Protein AF-A0A2K5PFD7-F1 (afdb_monomer_lite)

Structure (mmCIF, N/CA/C/O backbone):
data_AF-A0A2K5PFD7-F1
#
_entry.id   AF-A0A2K5PFD7-F1
#
loop_
_atom_site.group_PDB
_atom_site.id
_atom_site.type_symbol
_atom_site.label_atom_id
_atom_site.label_alt_id
_atom_site.label_comp_id
_atom_site.label_asym_id
_atom_site.label_entity_id
_atom_site.label_seq_id
_atom_site.pdbx_PDB_ins_code
_atom_site.Cartn_x
_atom_site.Cartn_y
_atom_site.Cartn_z
_atom_site.occupancy
_atom_site.B_iso_or_equiv
_atom_site.auth_seq_id
_atom_site.auth_comp_id
_atom_site.auth_asym_id
_atom_site.auth_atom_id
_atom_site.pdbx_PDB_model_num
ATOM 1 N N . MET A 1 1 ? -34.267 41.760 42.308 1.00 51.75 1 MET A N 1
ATOM 2 C CA . MET A 1 1 ? -33.194 41.002 41.632 1.00 51.75 1 MET A CA 1
ATOM 3 C C . MET A 1 1 ? -33.489 39.528 41.832 1.00 51.75 1 MET A C 1
ATOM 5 O O . MET A 1 1 ? -33.431 39.069 42.966 1.00 51.75 1 MET A O 1
ATOM 9 N N . ALA A 1 2 ? -33.939 38.823 40.792 1.00 57.66 2 ALA A N 1
ATOM 10 C CA . ALA A 1 2 ? -34.224 37.396 40.911 1.00 57.66 2 ALA A CA 1
ATOM 11 C C . ALA A 1 2 ? -32.922 36.664 41.263 1.00 57.66 2 ALA A C 1
ATOM 13 O O . ALA A 1 2 ? -31.904 36.868 40.603 1.00 57.66 2 ALA A O 1
ATOM 14 N N . SER A 1 3 ? -32.945 35.869 42.334 1.00 75.62 3 SER A N 1
ATOM 15 C CA . SER A 1 3 ? -31.796 35.054 42.730 1.00 75.62 3 SER A CA 1
ATOM 16 C C . SER A 1 3 ? -31.385 34.180 41.545 1.00 75.62 3 SER A C 1
ATOM 18 O O . SER A 1 3 ? -32.241 33.556 40.914 1.00 75.62 3 SER A O 1
ATOM 20 N N . THR A 1 4 ? -30.093 34.137 41.228 1.00 73.12 4 THR A N 1
ATOM 21 C CA . THR A 1 4 ? -29.527 33.346 40.120 1.00 73.12 4 THR A CA 1
ATOM 22 C C . THR A 1 4 ? -29.954 31.877 40.188 1.00 73.12 4 THR A C 1
ATOM 24 O O . THR A 1 4 ? -30.193 31.249 39.161 1.00 73.12 4 THR A O 1
ATOM 27 N N . LEU A 1 5 ? -30.167 31.364 41.402 1.00 75.81 5 LEU A N 1
ATOM 28 C CA . LEU A 1 5 ? -30.738 30.046 41.677 1.00 75.81 5 LEU A CA 1
ATOM 29 C C . LEU A 1 5 ? -32.177 29.879 41.169 1.00 75.81 5 LEU A C 1
ATOM 31 O O . LEU A 1 5 ? -32.521 28.824 40.641 1.00 75.81 5 LEU A O 1
ATOM 35 N N . SER A 1 6 ? -33.017 30.907 41.302 1.00 78.75 6 SER A N 1
ATOM 36 C CA . SER A 1 6 ? -34.394 30.884 40.799 1.00 78.75 6 SER A CA 1
ATOM 37 C C . SER A 1 6 ? -34.418 30.864 39.273 1.00 78.75 6 SER A C 1
ATOM 39 O O . SER A 1 6 ? -35.125 30.049 38.690 1.00 78.75 6 SER A O 1
ATOM 41 N N . ALA A 1 7 ? -33.602 31.710 38.636 1.00 81.12 7 ALA A N 1
ATOM 42 C CA . ALA A 1 7 ? -33.501 31.779 37.179 1.00 81.12 7 ALA A CA 1
ATOM 43 C C . ALA A 1 7 ? -32.919 30.486 36.579 1.00 81.12 7 ALA A C 1
ATOM 45 O O . ALA A 1 7 ? -33.434 29.968 35.590 1.00 81.12 7 ALA A O 1
ATOM 46 N N . TYR A 1 8 ? -31.894 29.910 37.217 1.00 78.75 8 TYR A N 1
ATOM 47 C CA . TYR A 1 8 ? -31.342 28.610 36.835 1.00 78.75 8 TYR A CA 1
ATOM 48 C C . TYR A 1 8 ? -32.388 27.492 36.954 1.00 78.75 8 TYR A C 1
ATOM 50 O O . TYR A 1 8 ? -32.569 26.709 36.025 1.00 78.75 8 TYR A O 1
ATOM 58 N N . LYS A 1 9 ? -33.134 27.447 38.067 1.00 78.25 9 LYS A N 1
ATOM 59 C CA . LYS A 1 9 ? -34.195 26.451 38.282 1.00 78.25 9 LYS A CA 1
ATOM 60 C C . LYS A 1 9 ? -35.310 26.559 37.243 1.00 78.25 9 LYS A C 1
ATOM 62 O O . LYS A 1 9 ? -35.878 25.540 36.866 1.00 78.25 9 LYS A O 1
ATOM 67 N N . GLU A 1 10 ? -35.636 27.767 36.801 1.00 81.25 10 GLU A N 1
ATOM 68 C CA . GLU A 1 10 ? -36.633 27.987 35.755 1.00 81.25 10 GLU A CA 1
ATOM 69 C C . GLU A 1 10 ? -36.121 27.514 34.389 1.00 81.25 10 GLU A C 1
ATOM 71 O O . GLU A 1 10 ? -36.812 26.758 33.711 1.00 81.25 10 GLU A O 1
ATOM 76 N N . LYS A 1 11 ? -34.859 27.812 34.047 1.00 79.88 11 LYS A N 1
ATOM 77 C CA . LYS A 1 11 ? -34.236 27.337 32.801 1.00 79.88 11 LYS A CA 1
ATOM 78 C C . LYS A 1 11 ? -34.076 25.825 32.723 1.00 79.88 11 LYS A C 1
ATOM 80 O O . LYS A 1 11 ? -34.252 25.249 31.656 1.00 79.88 11 LYS A O 1
ATOM 85 N N . MET A 1 12 ? -33.828 25.169 33.850 1.00 77.44 12 MET A N 1
ATOM 86 C CA . MET A 1 12 ? -33.776 23.708 33.917 1.00 77.44 12 MET A CA 1
ATOM 87 C C . MET A 1 12 ? -35.124 23.041 33.593 1.00 77.44 12 MET A C 1
ATOM 89 O O . MET A 1 12 ? -35.133 21.891 33.165 1.00 77.44 12 MET A O 1
ATOM 93 N N . LYS A 1 13 ? -36.257 23.740 33.760 1.00 77.06 13 LYS A N 1
ATOM 94 C CA . LYS A 1 13 ? -37.590 23.224 33.392 1.00 77.06 13 LYS A CA 1
ATOM 95 C C . LYS A 1 13 ? -37.899 23.350 31.901 1.00 77.06 13 LYS A C 1
ATOM 97 O O . LYS A 1 13 ? -38.786 22.658 31.418 1.00 77.06 13 LYS A O 1
ATOM 102 N N . GLU A 1 14 ? -37.204 24.239 31.195 1.00 80.69 14 GLU A N 1
ATOM 103 C CA . GLU A 1 14 ? -37.354 24.431 29.746 1.00 80.69 14 GLU A CA 1
ATOM 104 C C . GLU A 1 14 ? -36.532 23.421 28.931 1.00 80.69 14 GLU A C 1
ATOM 106 O O . GLU A 1 14 ? -36.653 23.359 27.707 1.00 80.69 14 GLU A O 1
ATOM 111 N N . LEU A 1 15 ? -35.679 22.631 29.586 1.00 75.94 15 LEU A N 1
ATOM 112 C CA . LEU A 1 15 ? -34.880 21.625 28.910 1.00 75.94 15 LEU A CA 1
ATOM 113 C C . LEU A 1 15 ? -35.749 20.452 28.428 1.00 75.94 15 LEU A C 1
ATOM 115 O O . LEU A 1 15 ? -36.663 19.994 29.114 1.00 75.94 15 LEU A O 1
ATOM 119 N N . SER A 1 16 ? -35.434 19.944 27.236 1.00 80.12 16 SER A N 1
ATOM 120 C CA . SER A 1 16 ? 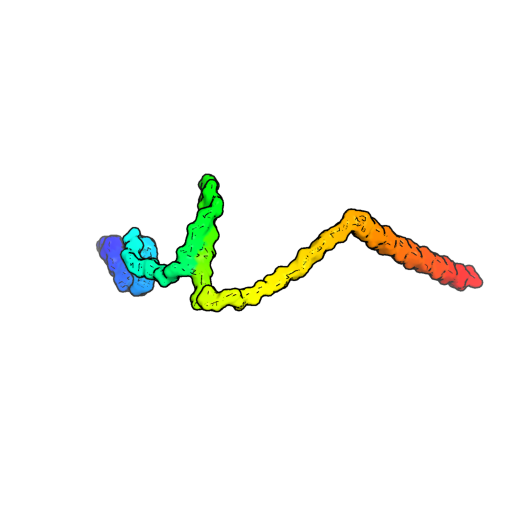-36.077 18.749 26.679 1.00 80.12 16 SER A CA 1
ATOM 121 C C . SER A 1 16 ? -35.876 17.542 27.598 1.00 80.12 16 SER A C 1
ATOM 123 O O . SER A 1 16 ? -34.795 17.355 28.142 1.00 80.12 16 SER A O 1
ATOM 125 N N . VAL A 1 17 ? -36.867 16.649 27.701 1.00 69.94 17 VAL A N 1
ATOM 126 C CA . VAL A 1 17 ? -36.747 15.384 28.459 1.00 69.94 17 VAL A CA 1
ATOM 127 C C . VAL A 1 17 ? -35.525 14.565 28.012 1.00 69.94 17 VAL A C 1
ATOM 129 O O . VAL A 1 17 ? -34.916 13.869 28.820 1.00 69.94 17 VAL A O 1
ATOM 132 N N . LEU A 1 18 ? -35.098 14.710 26.752 1.00 68.50 18 LEU A N 1
ATOM 133 C CA . LEU A 1 18 ? -33.883 14.074 26.236 1.00 68.50 18 LEU A CA 1
ATOM 134 C C . LEU A 1 18 ? -32.601 14.578 26.914 1.00 68.50 18 LEU A C 1
ATOM 136 O O . LEU A 1 18 ? -31.653 13.811 27.061 1.00 68.50 18 LEU A O 1
ATOM 140 N N . SER A 1 19 ? -32.553 15.832 27.375 1.00 72.06 19 SER A N 1
ATOM 141 C CA . SER A 1 19 ? -31.386 16.344 28.100 1.00 72.06 19 SER A CA 1
ATOM 142 C C . SER A 1 19 ? -31.249 15.721 29.487 1.00 72.06 19 SER A C 1
ATOM 144 O O . SER A 1 19 ? -30.159 15.742 30.046 1.00 72.06 19 SER A O 1
ATOM 146 N N . LEU A 1 20 ? -32.323 15.151 30.043 1.00 66.94 20 LEU A N 1
ATOM 147 C CA . LEU A 1 20 ? -32.280 14.417 31.309 1.00 66.94 20 LEU A CA 1
ATOM 148 C C . LEU A 1 20 ? -31.534 13.077 31.176 1.00 66.94 20 LEU A C 1
ATOM 150 O O . LEU A 1 20 ? -31.085 12.519 32.171 1.00 66.94 20 LEU A O 1
ATOM 154 N N . ILE A 1 21 ? -31.361 12.594 29.941 1.00 68.06 21 ILE A N 1
ATOM 155 C CA . ILE A 1 21 ? -30.573 11.405 29.586 1.00 68.06 21 ILE A CA 1
ATOM 156 C C . ILE A 1 21 ? -29.082 11.769 29.432 1.00 68.06 21 ILE A C 1
ATOM 158 O O . ILE A 1 21 ? -28.225 10.900 29.287 1.00 68.06 21 ILE A O 1
ATOM 162 N N . CYS A 1 22 ? -28.737 13.061 29.471 1.00 72.75 22 CYS A N 1
ATOM 163 C CA . CYS A 1 22 ? -27.349 13.490 29.435 1.00 72.75 22 CYS A CA 1
ATOM 164 C C . CYS A 1 22 ? -26.642 13.065 30.728 1.00 72.75 22 CYS A C 1
ATOM 166 O O . CYS A 1 22 ? -27.061 13.413 31.835 1.00 72.75 22 CYS A O 1
ATOM 168 N N . SER A 1 23 ? -25.515 12.371 30.580 1.00 65.81 23 SER A N 1
ATOM 169 C CA . SER A 1 2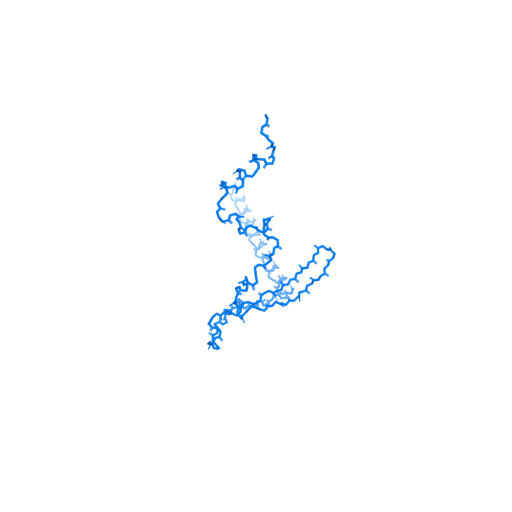3 ? -24.661 11.934 31.689 1.00 65.81 23 SER A CA 1
ATOM 170 C C . SER A 1 23 ? -24.154 13.092 32.560 1.00 65.81 23 SER A C 1
ATOM 172 O O . SER A 1 23 ? -23.755 12.874 33.701 1.00 65.81 23 SER A O 1
ATOM 174 N N . CYS A 1 24 ? -24.219 14.334 32.064 1.00 70.94 24 CYS A N 1
ATOM 175 C CA . CYS A 1 24 ? -23.924 15.542 32.835 1.00 70.94 24 CYS A CA 1
ATOM 176 C C . CYS A 1 24 ? -24.935 15.820 33.962 1.00 70.94 24 CYS A C 1
ATOM 178 O O . CYS A 1 24 ? -24.567 16.458 34.945 1.00 70.94 24 CYS A O 1
ATOM 180 N N . PHE A 1 25 ? -26.191 15.371 33.835 1.00 67.94 25 PHE A N 1
ATOM 181 C CA . PHE A 1 25 ? -27.239 15.575 34.848 1.00 67.94 25 PHE A CA 1
ATOM 182 C C . PHE A 1 25 ? -27.528 14.323 35.675 1.00 67.94 25 PHE A C 1
ATOM 184 O O . PHE A 1 25 ? -27.997 14.434 36.807 1.00 67.94 25 PHE A O 1
ATOM 191 N N . TYR A 1 26 ? -27.239 13.143 35.131 1.00 60.22 26 TYR A N 1
ATOM 192 C CA . TYR A 1 26 ? -27.492 11.869 35.787 1.00 60.22 26 TYR A CA 1
ATOM 193 C C . TYR A 1 26 ? -26.174 11.098 35.924 1.00 60.22 26 TYR A C 1
ATOM 195 O O . TYR A 1 26 ? -25.729 10.410 35.010 1.00 60.22 26 TYR A O 1
ATOM 203 N N . THR A 1 27 ? -25.519 11.245 37.079 1.00 56.47 27 THR A N 1
ATOM 204 C CA . THR A 1 27 ? -24.238 10.584 37.400 1.00 56.47 27 THR A CA 1
ATOM 205 C C . THR A 1 27 ? -24.399 9.124 37.836 1.00 56.47 27 THR A C 1
ATOM 207 O O . THR A 1 27 ? -23.407 8.424 38.027 1.00 56.47 27 THR A O 1
ATOM 210 N N . GLN A 1 28 ? -25.638 8.649 37.992 1.00 51.22 28 GLN A N 1
ATOM 211 C CA . GLN A 1 28 ? -25.957 7.258 38.299 1.00 51.22 28 GLN A CA 1
ATOM 212 C C . GLN A 1 28 ? -26.149 6.474 36.992 1.00 51.22 28 GLN A C 1
ATOM 214 O O . GLN A 1 28 ? -27.116 6.735 36.280 1.00 51.22 28 GLN A O 1
ATOM 219 N N . PRO A 1 29 ? -25.287 5.501 36.651 1.00 52.38 29 PRO A N 1
ATOM 220 C CA . PRO A 1 29 ? -25.594 4.586 35.560 1.00 52.38 29 PRO A CA 1
ATOM 221 C C . PRO A 1 29 ? -26.914 3.884 35.892 1.00 52.38 29 PRO A C 1
ATOM 223 O O . PRO A 1 29 ? -27.050 3.273 36.953 1.00 52.38 29 PRO A O 1
ATOM 226 N N . HIS A 1 30 ? -27.920 4.033 35.030 1.00 51.06 30 HIS A N 1
ATOM 227 C CA . HIS A 1 30 ? -29.206 3.376 35.232 1.00 51.06 30 HIS A CA 1
ATOM 228 C C . HIS A 1 30 ? -28.962 1.862 35.356 1.00 51.06 30 HIS A C 1
ATOM 230 O O . HIS A 1 30 ? -28.305 1.291 34.484 1.00 51.06 30 HIS A O 1
ATOM 236 N N . PRO A 1 31 ? -29.499 1.184 36.389 1.00 54.38 31 PRO A N 1
ATOM 237 C CA . PRO A 1 31 ? -29.205 -0.229 36.648 1.00 54.38 31 PRO A CA 1
ATOM 238 C C . PRO A 1 31 ? -29.633 -1.163 35.502 1.00 54.38 31 PRO A C 1
ATOM 240 O O . PRO A 1 31 ? -29.207 -2.310 35.460 1.00 54.38 31 PRO A O 1
ATOM 243 N N . ASN A 1 32 ? -30.419 -0.653 34.545 1.00 45.97 32 ASN A N 1
ATOM 244 C CA . ASN A 1 32 ? -30.885 -1.362 33.357 1.00 45.97 32 ASN A CA 1
ATOM 245 C C . ASN A 1 32 ? -30.364 -0.783 32.022 1.00 45.97 32 ASN A C 1
ATOM 247 O O . ASN A 1 32 ? -30.933 -1.088 30.981 1.00 45.97 32 ASN A O 1
ATOM 251 N N . THR A 1 33 ? -29.271 -0.002 31.987 1.00 47.75 33 THR A N 1
ATOM 252 C CA . THR A 1 33 ? -28.576 0.306 30.707 1.00 47.75 33 THR A CA 1
ATOM 253 C C . THR A 1 33 ? -27.728 -0.852 30.198 1.00 47.75 33 THR A C 1
ATOM 255 O O . THR A 1 33 ? -26.897 -0.675 29.307 1.00 47.75 33 THR A O 1
ATOM 258 N N . VAL A 1 34 ? -27.957 -2.058 30.713 1.00 44.00 34 VAL A N 1
ATOM 259 C CA . VAL A 1 34 ? -27.636 -3.260 29.967 1.00 44.00 34 VAL A CA 1
ATOM 260 C C . VAL A 1 34 ? -28.611 -3.302 28.789 1.00 44.00 34 VAL A C 1
ATOM 262 O O . VAL A 1 34 ? -29.631 -3.983 28.810 1.00 44.00 34 VAL A O 1
ATOM 265 N N . TYR A 1 35 ? -28.278 -2.565 27.727 1.00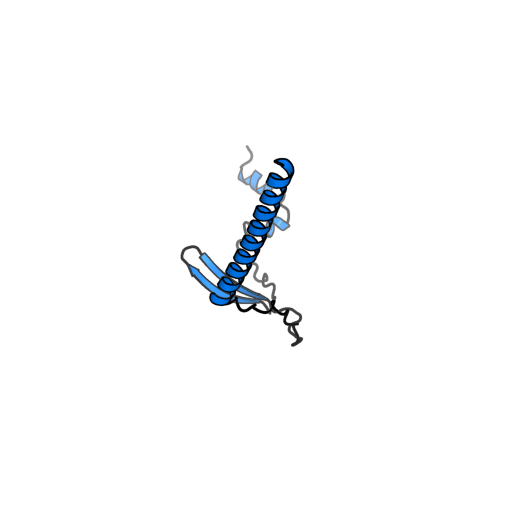 43.06 35 TYR A N 1
ATOM 266 C CA . TYR A 1 35 ? -28.437 -3.120 26.394 1.00 43.06 35 TYR A CA 1
ATOM 267 C C . TYR A 1 35 ? -27.754 -4.488 26.463 1.00 43.06 35 TYR A C 1
ATOM 269 O O . TYR A 1 35 ? -26.536 -4.587 26.329 1.00 43.06 35 TYR A O 1
ATOM 277 N N . GLN A 1 36 ? -28.516 -5.533 26.792 1.00 46.50 36 GLN A N 1
ATOM 278 C CA . GLN A 1 36 ? -28.057 -6.905 26.661 1.00 46.50 36 GLN A CA 1
ATOM 279 C C . GLN A 1 36 ? -28.002 -7.191 25.165 1.00 46.50 36 GLN A C 1
ATOM 281 O O . GLN A 1 36 ? -28.838 -7.894 24.613 1.00 46.50 36 GLN A O 1
ATOM 286 N N . TYR A 1 37 ? -26.988 -6.649 24.499 1.00 51.59 37 TYR A N 1
ATOM 287 C CA . TYR A 1 37 ? -26.325 -7.437 23.484 1.00 51.59 37 TYR A CA 1
ATOM 288 C C . TYR A 1 37 ? -25.578 -8.513 24.271 1.00 51.59 37 TYR A C 1
ATOM 290 O O . TYR A 1 37 ? -24.436 -8.309 24.673 1.00 51.59 37 TYR A O 1
ATOM 298 N N . GLY A 1 38 ? -26.242 -9.645 24.545 1.00 57.06 38 GLY A N 1
ATOM 299 C CA . GLY A 1 38 ? -25.645 -10.835 25.186 1.00 57.06 38 GLY A CA 1
ATOM 300 C C . GLY A 1 38 ? -24.454 -11.428 24.414 1.00 57.06 38 GLY A C 1
ATOM 301 O O . GLY A 1 38 ? -23.849 -12.411 24.830 1.00 57.06 38 GLY A O 1
ATOM 302 N N . ASP A 1 39 ? -24.109 -10.771 23.315 1.00 71.31 39 ASP A N 1
ATOM 303 C CA . ASP A 1 39 ? -23.140 -11.109 22.299 1.00 71.31 39 ASP A CA 1
ATOM 304 C C . ASP A 1 39 ? -21.947 -10.139 22.259 1.00 71.31 39 ASP A C 1
ATOM 306 O O . ASP A 1 39 ? -21.128 -10.228 21.350 1.00 71.31 39 ASP A O 1
ATOM 310 N N . MET A 1 40 ? -21.826 -9.199 23.203 1.00 80.69 40 MET A N 1
ATOM 311 C CA . MET A 1 40 ? -20.712 -8.245 23.240 1.00 80.69 40 MET A CA 1
ATOM 312 C C . MET A 1 40 ? -19.550 -8.762 24.104 1.00 80.69 40 MET A C 1
ATOM 314 O O . MET A 1 40 ? -19.660 -8.849 25.326 1.00 80.69 40 MET A O 1
ATOM 318 N N . GLU A 1 41 ? -18.420 -9.070 23.471 1.00 81.75 41 GLU A N 1
ATOM 319 C CA . GLU A 1 41 ? -17.154 -9.450 24.105 1.00 81.75 41 GLU A CA 1
ATOM 320 C C . GLU A 1 41 ? -16.146 -8.299 23.992 1.00 81.75 41 GLU A C 1
ATOM 322 O O . GLU A 1 41 ? -16.007 -7.678 22.940 1.00 81.75 41 GLU A O 1
ATOM 327 N N . VAL A 1 42 ? -15.431 -7.995 25.077 1.00 85.88 42 VAL A N 1
ATOM 328 C CA . VAL A 1 42 ? -14.423 -6.926 25.101 1.00 85.88 42 VAL A CA 1
ATOM 329 C C . VAL A 1 42 ? -13.070 -7.515 25.475 1.00 85.88 42 VAL A C 1
ATOM 331 O O . VAL A 1 42 ? -12.887 -8.007 26.588 1.00 85.88 42 VAL A O 1
ATOM 334 N N . LYS A 1 43 ? -12.101 -7.418 24.564 1.00 90.88 43 LYS A N 1
ATOM 335 C CA . LYS A 1 43 ? -10.722 -7.866 24.759 1.00 90.88 43 LYS A CA 1
ATOM 336 C C . LYS A 1 43 ? -9.807 -6.660 24.922 1.00 90.88 43 LYS A C 1
ATOM 338 O O . LYS A 1 43 ? -9.715 -5.805 24.046 1.00 90.88 43 LYS A O 1
ATOM 343 N N . GLN A 1 44 ? -9.114 -6.574 26.051 1.00 90.25 44 GLN A N 1
ATOM 344 C CA . GLN A 1 44 ? -8.131 -5.510 26.260 1.00 90.25 44 GLN A CA 1
ATOM 345 C C . GLN A 1 44 ? -6.945 -5.688 25.305 1.00 90.25 44 GLN A C 1
ATOM 347 O O . GLN A 1 44 ? -6.450 -6.804 25.146 1.00 90.25 44 GLN A O 1
ATOM 352 N N . LEU A 1 45 ? -6.510 -4.592 24.677 1.00 93.25 45 LEU A N 1
ATOM 353 C CA . LEU A 1 45 ? -5.344 -4.587 23.795 1.00 93.25 45 LEU A CA 1
ATOM 354 C C . LEU A 1 45 ? -4.138 -4.019 24.536 1.00 93.25 45 LEU A C 1
ATOM 356 O O . LEU A 1 45 ? -3.263 -4.777 24.933 1.00 93.25 45 LEU A O 1
ATOM 360 N N . ASP A 1 46 ? -4.127 -2.710 24.794 1.00 91.75 46 ASP A N 1
ATOM 361 C CA . ASP A 1 46 ? -2.981 -2.046 25.408 1.00 91.75 46 ASP A CA 1
ATOM 362 C C . ASP A 1 46 ? -3.388 -0.989 26.430 1.00 91.75 46 ASP A C 1
ATOM 364 O O . ASP A 1 46 ? -4.418 -0.316 26.328 1.00 91.75 46 ASP A O 1
ATOM 368 N N . LYS A 1 47 ? -2.501 -0.785 27.405 1.00 94.06 47 LYS A N 1
ATOM 369 C CA . LYS A 1 47 ? -2.574 0.319 28.356 1.00 94.06 47 LYS A CA 1
ATOM 370 C C . LYS A 1 47 ? -1.245 1.052 28.396 1.00 94.06 47 LYS A C 1
ATOM 372 O O . LYS A 1 47 ? -0.203 0.472 28.682 1.00 94.06 47 LYS A O 1
ATOM 377 N N . ARG A 1 48 ? -1.299 2.356 28.151 1.00 93.31 48 ARG A N 1
ATOM 378 C CA . ARG A 1 48 ? -0.152 3.266 28.170 1.00 93.31 48 ARG A CA 1
ATOM 379 C C . ARG A 1 48 ? -0.489 4.532 28.952 1.00 93.31 48 ARG A C 1
ATOM 381 O O . ARG A 1 48 ? -1.649 4.793 29.256 1.00 93.31 48 ARG A O 1
ATOM 388 N N . ALA A 1 49 ? 0.517 5.350 29.257 1.00 93.25 49 ALA A N 1
ATOM 389 C CA . ALA A 1 49 ? 0.315 6.589 30.017 1.00 93.25 49 ALA A CA 1
ATOM 390 C C . ALA A 1 49 ? -0.701 7.547 29.359 1.00 93.25 49 ALA A C 1
ATOM 392 O O . ALA A 1 49 ? -1.407 8.265 30.057 1.00 93.25 49 ALA A O 1
ATOM 393 N N . SER A 1 50 ? -0.813 7.524 28.026 1.00 94.44 50 SER A N 1
ATOM 394 C CA . SER A 1 50 ? -1.772 8.345 27.279 1.00 94.44 50 SER A CA 1
ATOM 395 C C . SER A 1 50 ? -3.165 7.732 27.121 1.00 94.44 50 SER A C 1
ATOM 397 O O . SER A 1 50 ? -4.038 8.396 26.572 1.00 94.44 50 SER A O 1
ATOM 399 N N . GLY A 1 51 ? -3.401 6.496 27.573 1.00 93.81 51 GLY A N 1
ATOM 400 C CA . GLY A 1 51 ? -4.732 5.897 27.509 1.00 93.81 51 GLY A CA 1
ATOM 401 C C . GLY A 1 51 ? -4.757 4.375 27.436 1.00 93.81 51 GLY A C 1
ATOM 402 O O . GLY A 1 51 ? -3.758 3.690 27.647 1.00 93.81 51 GLY A O 1
ATOM 403 N N . GLN A 1 52 ? -5.944 3.853 27.145 1.00 95.00 52 GLN A N 1
ATOM 404 C CA . GLN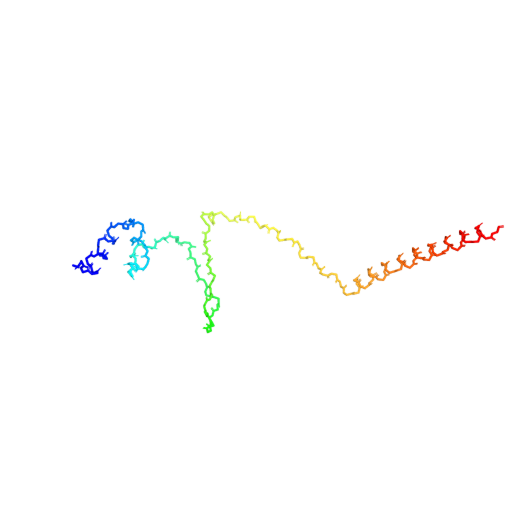 A 1 52 ? -6.232 2.425 27.040 1.00 95.00 52 GLN A CA 1
ATOM 405 C C . GLN A 1 52 ? -6.934 2.139 25.715 1.00 95.00 52 GLN A C 1
ATOM 407 O O . GLN A 1 52 ? -7.726 2.961 25.253 1.00 95.00 52 GLN A O 1
ATOM 412 N N . SER A 1 53 ? -6.651 0.984 25.125 1.00 93.75 53 SER A N 1
ATOM 413 C CA . SER A 1 53 ? -7.312 0.470 23.929 1.00 93.75 53 SER A CA 1
ATOM 414 C C . SER A 1 53 ? -7.879 -0.926 24.187 1.00 93.75 53 SER A C 1
ATOM 416 O O . SER A 1 53 ? -7.345 -1.714 24.972 1.00 93.75 53 SER A O 1
ATOM 418 N N . PHE A 1 54 ? -8.988 -1.227 23.521 1.00 95.44 54 PHE A N 1
ATOM 419 C CA . PHE A 1 54 ? -9.672 -2.510 23.596 1.00 95.44 54 PHE A CA 1
ATOM 420 C C . PHE A 1 54 ? -10.340 -2.820 22.255 1.00 95.44 54 PHE A C 1
ATOM 422 O O . PHE A 1 54 ? -10.706 -1.916 21.504 1.00 95.44 54 PHE A O 1
ATOM 429 N N . GLU A 1 55 ? -10.476 -4.105 21.969 1.00 90.06 55 GLU A N 1
ATOM 430 C CA . GLU A 1 55 ? -11.237 -4.655 20.859 1.00 90.06 55 GLU A CA 1
ATOM 431 C C . GLU A 1 55 ? -12.624 -5.045 21.377 1.00 90.06 55 GLU A C 1
ATOM 433 O O . GLU A 1 55 ? -12.741 -5.703 22.411 1.00 90.06 55 GLU A O 1
ATOM 438 N N . VAL A 1 56 ? -13.676 -4.611 20.683 1.00 89.88 56 VAL A N 1
ATOM 439 C CA . VAL A 1 56 ? -15.059 -5.002 20.981 1.00 89.88 56 VAL A CA 1
ATOM 440 C C . VAL A 1 56 ? -15.542 -5.896 19.855 1.00 89.88 56 VAL A C 1
ATOM 442 O O . VAL A 1 56 ? -15.605 -5.460 18.707 1.00 89.88 56 VAL A O 1
ATOM 445 N N . ILE A 1 57 ? -15.895 -7.128 20.194 1.00 86.38 57 ILE A N 1
ATOM 446 C CA . ILE A 1 57 ? -16.467 -8.104 19.276 1.00 86.38 57 ILE A CA 1
ATOM 447 C C . ILE A 1 57 ? -17.956 -8.194 19.593 1.00 86.38 57 ILE A C 1
ATOM 449 O O . ILE A 1 57 ? -18.348 -8.545 20.702 1.00 86.38 57 ILE A O 1
ATOM 453 N N . LEU A 1 58 ? -18.790 -7.859 18.616 1.00 84.69 58 LEU A N 1
ATOM 454 C CA . LEU A 1 58 ? -20.228 -8.095 18.669 1.00 84.69 58 LEU A CA 1
ATOM 455 C C . LEU A 1 58 ? -20.488 -9.385 17.897 1.00 84.69 58 LEU A C 1
ATOM 457 O O . LEU A 1 58 ? -20.207 -9.413 16.697 1.00 84.69 58 LEU A O 1
ATOM 461 N N . LYS A 1 59 ? -21.004 -10.442 18.536 1.00 77.00 59 LYS A N 1
ATOM 462 C CA . LYS A 1 59 ? -21.502 -11.584 17.754 1.00 77.00 59 LYS A CA 1
ATOM 463 C C . LYS A 1 59 ? -22.674 -11.092 16.920 1.00 77.00 59 LYS A C 1
ATOM 465 O O . LYS A 1 59 ? -23.509 -10.308 17.384 1.00 77.00 59 LYS A O 1
ATOM 470 N N . SER A 1 60 ? -22.693 -11.493 15.657 1.00 63.75 60 SER A N 1
ATOM 471 C CA . SER A 1 60 ? -23.791 -11.124 14.785 1.00 63.75 60 SER A CA 1
ATOM 472 C C . SER A 1 60 ? -25.022 -11.955 15.169 1.00 63.75 60 SER A C 1
ATOM 474 O O . SER A 1 60 ? -24.882 -13.137 15.489 1.00 63.75 60 SER A O 1
ATOM 476 N N . PRO A 1 61 ? -26.248 -11.411 15.065 1.00 59.06 61 PRO A N 1
ATOM 477 C CA . PRO A 1 61 ? -27.474 -12.202 15.227 1.00 59.06 61 PRO A CA 1
ATOM 478 C C . PRO A 1 61 ? -27.561 -13.416 14.276 1.00 59.06 61 PRO A C 1
ATOM 480 O O . PRO A 1 61 ? -28.409 -14.286 14.459 1.00 59.06 6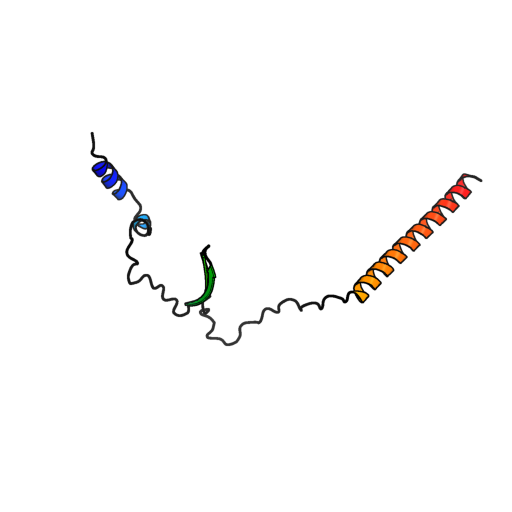1 PRO A O 1
ATOM 483 N N . SER A 1 62 ? -26.701 -13.465 13.251 1.00 55.12 62 SER A N 1
ATOM 484 C CA . SER A 1 62 ? -26.649 -14.480 12.198 1.00 55.12 62 SER A CA 1
ATOM 485 C C . SER A 1 62 ? -25.615 -15.591 12.439 1.00 55.12 62 SER A C 1
ATOM 487 O O . SER A 1 62 ? -25.605 -16.555 11.674 1.00 55.12 62 SER A O 1
ATOM 489 N N . ASP A 1 63 ? -24.788 -15.523 13.493 1.00 52.91 63 ASP A N 1
ATOM 490 C CA . ASP A 1 63 ? -23.756 -16.539 13.799 1.00 52.91 63 ASP A CA 1
ATOM 491 C C . ASP A 1 63 ? -24.331 -17.887 14.291 1.00 52.91 63 ASP A C 1
ATOM 493 O O . ASP A 1 63 ? -23.591 -18.816 14.612 1.00 52.91 63 ASP A O 1
ATOM 497 N N . LEU A 1 64 ? -25.661 -18.044 14.286 1.00 49.09 64 LEU A N 1
ATOM 498 C CA . LEU A 1 64 ? -26.321 -19.354 14.352 1.00 49.09 64 LEU A CA 1
ATOM 499 C C . LEU A 1 64 ? -26.228 -20.143 13.029 1.00 49.09 64 LEU A C 1
ATOM 501 O O . LEU A 1 64 ? -26.681 -21.286 12.977 1.00 49.09 64 LEU A O 1
ATOM 505 N N . SER A 1 65 ? -25.647 -19.567 11.971 1.00 53.75 65 SER A N 1
ATOM 506 C CA . SER A 1 65 ? -25.366 -20.252 10.707 1.00 53.75 65 SER A CA 1
ATOM 507 C C . SER A 1 65 ? -23.850 -20.344 10.471 1.00 53.75 65 SER A C 1
ATOM 509 O O . SER A 1 65 ? -23.202 -19.304 10.352 1.00 53.75 65 SER A O 1
ATOM 511 N N . PRO A 1 66 ? -23.255 -21.549 10.370 1.00 53.31 66 PRO A N 1
ATOM 512 C CA . PRO A 1 66 ? -21.802 -21.761 10.306 1.00 53.31 66 PRO A CA 1
ATOM 513 C C . PRO A 1 66 ? -21.149 -21.371 8.963 1.00 53.31 66 PRO A C 1
ATOM 515 O O . PRO A 1 66 ? -20.088 -21.885 8.621 1.00 53.31 66 PRO A O 1
ATOM 518 N N . GLU A 1 67 ? -21.752 -20.474 8.182 1.00 53.03 67 GLU A N 1
ATOM 519 C CA . GLU A 1 67 ? -21.336 -20.202 6.804 1.00 53.03 67 GLU A CA 1
ATOM 520 C C . GLU A 1 67 ? -21.274 -18.694 6.521 1.00 53.03 67 GLU A C 1
ATOM 522 O O . GLU A 1 67 ? -22.069 -18.123 5.777 1.00 53.03 67 GLU A O 1
ATOM 527 N N . SER A 1 68 ? -20.317 -18.008 7.148 1.00 53.91 68 SER A N 1
ATOM 528 C CA . SER A 1 68 ? -19.927 -16.661 6.723 1.00 53.91 68 SER A CA 1
ATOM 529 C C . SER A 1 68 ? -19.086 -16.785 5.441 1.00 53.91 68 SER A C 1
ATOM 531 O O . SER A 1 68 ? -18.065 -17.482 5.465 1.00 53.91 68 SER A O 1
ATOM 533 N N . PRO A 1 69 ? -19.434 -16.118 4.322 1.00 53.53 69 PRO A N 1
ATOM 534 C CA . PRO A 1 69 ? -18.602 -16.145 3.130 1.00 53.53 69 PRO A CA 1
ATOM 535 C C . PRO A 1 69 ? -17.284 -15.462 3.475 1.00 53.53 69 PRO A C 1
ATOM 537 O O . PRO A 1 69 ? -17.259 -14.264 3.762 1.00 53.53 69 PRO A O 1
ATOM 540 N N . MET A 1 70 ? -16.186 -16.219 3.466 1.00 55.09 70 MET A N 1
ATOM 541 C CA . MET A 1 70 ? -14.851 -15.642 3.518 1.00 55.09 70 MET A CA 1
ATOM 542 C C . MET A 1 70 ? -14.725 -14.713 2.314 1.00 55.09 70 MET A C 1
ATOM 544 O O . MET A 1 70 ? -14.490 -15.166 1.195 1.00 55.09 70 MET A O 1
ATOM 548 N N . LEU A 1 71 ? -14.928 -13.411 2.528 1.00 55.84 71 LEU A N 1
ATOM 549 C CA . LEU A 1 71 ? -14.589 -12.401 1.544 1.00 55.84 71 LEU A CA 1
ATOM 550 C C . LEU A 1 71 ? -13.094 -12.554 1.309 1.00 55.84 71 LEU A C 1
ATOM 552 O O . LEU A 1 71 ? -12.272 -12.196 2.152 1.00 55.84 71 LEU A O 1
ATOM 556 N N . SER A 1 72 ? -12.770 -13.194 0.189 1.00 57.06 72 SER A N 1
ATOM 557 C CA . SER A 1 72 ? -11.419 -13.493 -0.233 1.00 57.06 72 SER A CA 1
ATOM 558 C C . SER A 1 72 ? -10.654 -12.180 -0.271 1.00 57.06 72 SER A C 1
ATOM 560 O O . SER A 1 72 ? -10.829 -11.369 -1.185 1.00 57.06 72 SER A O 1
ATOM 562 N N . SER A 1 73 ? -9.815 -11.953 0.738 1.00 55.66 73 SER A N 1
ATOM 563 C CA . SER A 1 73 ? -8.772 -10.941 0.671 1.00 55.66 73 SER A CA 1
ATOM 564 C C . SER A 1 73 ? -8.082 -11.078 -0.690 1.00 55.66 73 SER A C 1
ATOM 566 O O . SER A 1 73 ? -7.813 -12.225 -1.079 1.00 55.66 73 SER A O 1
ATOM 568 N N . PRO A 1 74 ? -7.790 -9.981 -1.416 1.00 62.97 74 PRO A N 1
ATOM 569 C CA . PRO A 1 74 ? -7.054 -10.073 -2.669 1.00 62.97 74 PRO A CA 1
ATOM 570 C C . PRO A 1 74 ? -5.830 -10.968 -2.458 1.00 62.97 74 PRO A C 1
ATOM 572 O O . PRO A 1 74 ? -5.166 -10.814 -1.425 1.00 62.97 74 PRO A O 1
ATOM 575 N N . PRO A 1 75 ? -5.551 -11.929 -3.362 1.00 61.47 75 PRO A N 1
ATOM 576 C CA . PRO A 1 75 ? -4.443 -12.850 -3.172 1.00 61.47 75 PRO A CA 1
ATOM 577 C C . PRO A 1 75 ? -3.199 -12.016 -2.900 1.00 61.47 75 PRO A C 1
ATOM 579 O O . PRO A 1 75 ? -2.890 -11.111 -3.680 1.00 61.47 75 PRO A O 1
ATOM 582 N N . LYS A 1 76 ? -2.538 -12.276 -1.762 1.00 60.09 76 LYS A N 1
ATOM 583 C CA . LYS A 1 76 ? -1.270 -11.638 -1.408 1.00 60.09 76 LYS A CA 1
ATOM 584 C C . LYS A 1 76 ? -0.326 -11.889 -2.577 1.00 60.09 76 LYS A C 1
ATOM 586 O O . LYS A 1 76 ? 0.177 -12.999 -2.745 1.00 60.09 76 LYS A O 1
ATOM 591 N N . LYS A 1 77 ? -0.174 -10.891 -3.446 1.00 64.31 77 LYS A N 1
ATOM 592 C CA . LYS A 1 77 ? 0.751 -10.962 -4.569 1.00 64.31 77 LYS A CA 1
ATOM 593 C C . LYS A 1 77 ? 2.114 -11.105 -3.909 1.00 64.31 77 LYS A C 1
ATOM 595 O O . LYS A 1 77 ? 2.467 -10.263 -3.091 1.00 64.31 77 LYS A O 1
ATOM 600 N N . LYS A 1 78 ? 2.822 -12.204 -4.175 1.00 72.12 78 LYS A N 1
ATOM 601 C CA . LYS A 1 78 ? 4.230 -12.304 -3.789 1.00 72.12 78 LYS A CA 1
ATOM 602 C C . LYS A 1 78 ? 4.918 -11.097 -4.413 1.00 72.12 78 LYS A C 1
ATOM 604 O O . LYS A 1 78 ? 4.839 -10.935 -5.633 1.00 72.12 78 LYS A O 1
ATOM 609 N N . ASP A 1 79 ? 5.490 -10.235 -3.581 1.00 70.50 79 ASP A N 1
ATOM 610 C CA . ASP A 1 79 ? 6.294 -9.124 -4.065 1.00 70.50 79 ASP A CA 1
ATOM 611 C C . ASP A 1 79 ? 7.376 -9.704 -4.979 1.00 70.50 79 ASP A C 1
ATOM 613 O O . ASP A 1 79 ? 8.025 -10.696 -4.632 1.00 70.50 79 ASP A O 1
ATOM 617 N N . ALA A 1 80 ? 7.487 -9.159 -6.192 1.00 78.12 80 ALA A N 1
ATOM 618 C CA . ALA A 1 80 ? 8.503 -9.592 -7.142 1.00 78.12 80 ALA A CA 1
ATOM 619 C C . ALA A 1 80 ? 9.884 -9.460 -6.488 1.00 78.12 80 ALA A C 1
ATOM 621 O O . ALA A 1 80 ? 10.146 -8.492 -5.770 1.00 78.12 80 ALA A O 1
ATOM 622 N N . SER A 1 81 ? 10.757 -10.437 -6.722 1.00 89.31 81 SER A N 1
ATOM 623 C CA . SER A 1 81 ? 12.111 -10.408 -6.169 1.00 89.31 81 SER A CA 1
ATOM 624 C C . SER A 1 81 ? 12.897 -9.197 -6.688 1.00 89.31 81 SER A C 1
ATOM 626 O O . SER A 1 81 ? 12.615 -8.671 -7.768 1.00 89.31 81 SER A O 1
ATOM 628 N N . LEU A 1 82 ? 13.909 -8.761 -5.927 1.00 92.25 82 LEU A N 1
ATOM 629 C CA . LEU A 1 82 ? 14.803 -7.662 -6.320 1.00 92.25 82 LEU A CA 1
ATOM 630 C C . LEU A 1 82 ? 15.363 -7.868 -7.740 1.00 92.25 82 LEU A C 1
ATOM 632 O O . LEU A 1 82 ? 15.359 -6.941 -8.545 1.00 92.25 82 LEU A O 1
ATOM 636 N N . GLU A 1 83 ? 15.764 -9.101 -8.050 1.00 92.75 83 GLU A N 1
ATOM 637 C CA . GLU A 1 83 ? 16.308 -9.508 -9.349 1.00 92.75 83 GLU A CA 1
ATOM 638 C C . GLU A 1 83 ? 15.288 -9.321 -10.487 1.00 92.75 83 GLU A C 1
ATOM 640 O O . GLU A 1 83 ? 15.579 -8.737 -11.530 1.00 92.75 83 GLU A O 1
ATOM 645 N N . GLU A 1 84 ? 14.044 -9.763 -10.282 1.00 94.12 84 GLU A N 1
ATOM 646 C CA . GLU A 1 84 ? 12.977 -9.612 -11.277 1.00 94.12 84 GLU A CA 1
ATOM 647 C C . GLU A 1 84 ? 12.612 -8.142 -11.511 1.00 94.12 84 GLU A C 1
ATOM 649 O O . GLU A 1 84 ? 12.273 -7.760 -12.635 1.00 94.12 84 GLU A O 1
ATOM 654 N N . LEU A 1 85 ? 12.681 -7.311 -10.468 1.00 95.12 85 LEU A N 1
ATOM 655 C CA . LEU A 1 85 ? 12.473 -5.868 -10.578 1.00 95.12 85 LEU A CA 1
ATOM 656 C C . LEU A 1 85 ? 13.604 -5.201 -11.368 1.00 95.12 85 LEU A C 1
ATOM 658 O O . LEU A 1 85 ? 13.321 -4.420 -12.277 1.00 95.12 85 LEU A O 1
ATOM 662 N N . GLN A 1 86 ? 14.862 -5.543 -11.079 1.00 96.31 86 GLN A N 1
ATOM 663 C CA . GLN A 1 86 ? 16.028 -5.027 -11.803 1.00 96.31 86 GLN A CA 1
ATOM 664 C C . GLN A 1 86 ? 15.976 -5.395 -13.287 1.00 96.31 86 GLN A C 1
ATOM 666 O O . GLN A 1 86 ? 16.085 -4.517 -14.140 1.00 96.31 86 GLN A O 1
ATOM 671 N N . LYS A 1 87 ? 15.664 -6.654 -13.607 1.00 97.12 87 LYS A N 1
ATOM 672 C CA . LYS A 1 87 ? 15.518 -7.107 -14.995 1.00 97.12 87 LYS A CA 1
ATOM 673 C C . LYS A 1 87 ? 14.417 -6.359 -15.753 1.00 97.12 87 LYS A C 1
ATOM 675 O O . LYS A 1 87 ? 14.559 -6.056 -16.937 1.00 97.12 87 LYS A O 1
ATOM 680 N N . ARG A 1 88 ? 13.297 -6.044 -15.090 1.00 97.00 88 ARG A N 1
ATOM 681 C CA . ARG A 1 88 ? 12.212 -5.245 -15.692 1.00 97.00 88 ARG A CA 1
AT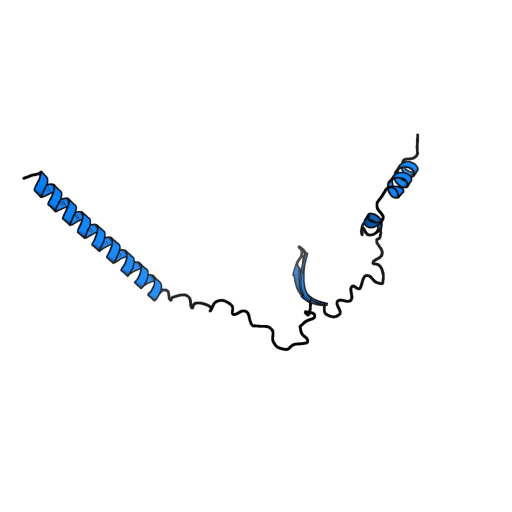OM 682 C C . ARG A 1 88 ? 12.634 -3.797 -15.945 1.00 97.00 88 ARG A C 1
ATOM 684 O O . ARG A 1 88 ? 12.216 -3.235 -16.959 1.00 97.00 88 ARG A O 1
ATOM 691 N N . LEU A 1 89 ? 13.430 -3.210 -15.049 1.00 97.81 89 LEU A N 1
ATOM 692 C CA . LEU A 1 89 ? 13.970 -1.856 -15.195 1.00 97.81 89 LEU A CA 1
ATOM 693 C C . LEU A 1 89 ? 14.968 -1.775 -16.352 1.00 97.81 89 LEU A C 1
ATOM 695 O O . LEU A 1 89 ? 14.807 -0.923 -17.221 1.00 97.81 89 LEU A O 1
ATOM 699 N N . GLU A 1 90 ? 15.922 -2.702 -16.419 1.00 97.75 90 GLU A N 1
ATOM 700 C CA . GLU A 1 90 ? 16.919 -2.759 -17.493 1.00 97.75 90 GLU A CA 1
ATOM 701 C C . GLU A 1 90 ? 16.254 -2.931 -18.865 1.00 97.75 90 GLU A C 1
ATOM 703 O O . GLU A 1 90 ? 16.530 -2.183 -19.801 1.00 97.75 90 GLU A O 1
ATOM 708 N N . ALA A 1 91 ? 15.265 -3.824 -18.971 1.00 98.38 91 ALA A N 1
ATOM 709 C CA . ALA A 1 91 ? 14.508 -3.995 -20.207 1.00 98.38 91 ALA A CA 1
ATOM 710 C C . ALA A 1 91 ? 13.749 -2.721 -20.628 1.00 98.38 91 ALA A C 1
ATOM 712 O O . ALA A 1 91 ? 13.543 -2.484 -21.819 1.00 98.38 91 ALA A O 1
ATOM 713 N N . ALA A 1 92 ? 13.276 -1.913 -19.674 1.00 98.50 92 ALA A N 1
ATOM 714 C CA . ALA A 1 92 ? 12.644 -0.630 -19.977 1.00 98.50 92 ALA A CA 1
ATOM 715 C C . ALA A 1 92 ? 13.665 0.422 -20.429 1.00 98.50 92 ALA A C 1
ATOM 717 O O . ALA A 1 92 ? 13.360 1.225 -21.314 1.00 98.50 92 ALA A O 1
ATOM 718 N N . GLU A 1 93 ? 14.866 0.397 -19.858 1.00 98.19 93 GLU A N 1
ATOM 719 C CA . GLU A 1 93 ? 15.958 1.283 -20.238 1.00 98.19 93 GLU A CA 1
ATOM 720 C C . GLU A 1 93 ? 16.468 0.992 -21.654 1.00 98.19 93 GLU A C 1
ATOM 722 O O . GLU A 1 93 ? 16.606 1.925 -22.446 1.00 98.19 93 GLU A O 1
ATOM 727 N N . GLU A 1 94 ? 16.658 -0.278 -22.014 1.00 98.31 94 GLU A N 1
ATOM 728 C CA . GLU A 1 94 ? 17.088 -0.660 -23.365 1.00 98.31 94 GLU A CA 1
ATOM 729 C C . GLU A 1 94 ? 16.078 -0.220 -24.429 1.00 98.31 94 GLU A C 1
ATOM 731 O O . GLU A 1 94 ? 16.451 0.455 -25.387 1.00 98.31 94 GLU A O 1
ATOM 736 N N . ARG A 1 95 ? 14.772 -0.433 -24.201 1.00 98.50 95 ARG A N 1
ATOM 737 C CA . ARG A 1 95 ? 13.731 0.090 -25.109 1.00 98.50 95 ARG A CA 1
ATOM 738 C C . ARG A 1 95 ? 13.821 1.606 -25.285 1.00 98.50 95 ARG A C 1
ATOM 740 O O . ARG A 1 95 ? 13.632 2.119 -26.384 1.00 98.50 95 ARG A O 1
ATOM 747 N N . ARG A 1 96 ? 14.107 2.347 -24.211 1.00 98.50 96 ARG A N 1
ATOM 748 C CA . ARG A 1 96 ? 14.272 3.805 -24.282 1.00 98.50 96 ARG A CA 1
ATOM 749 C C . ARG A 1 96 ? 15.506 4.186 -25.105 1.00 98.50 96 ARG A C 1
ATOM 751 O O . ARG A 1 96 ? 15.423 5.121 -25.901 1.00 98.50 96 ARG A O 1
ATOM 758 N N . LYS A 1 97 ? 16.630 3.485 -24.927 1.00 98.50 97 LYS A N 1
ATOM 759 C CA . LYS A 1 97 ? 17.863 3.717 -25.697 1.00 98.50 97 LYS A CA 1
ATOM 760 C C . LYS A 1 97 ? 17.663 3.422 -27.181 1.00 98.50 97 LYS A C 1
ATOM 762 O O . LYS A 1 97 ? 18.073 4.232 -28.007 1.00 98.50 97 LYS A O 1
ATOM 767 N N . GLU A 1 98 ? 16.997 2.320 -27.517 1.00 98.44 98 GLU A N 1
ATOM 768 C CA . GLU A 1 98 ? 16.696 1.939 -28.901 1.00 98.44 98 GLU A CA 1
ATOM 769 C C . GLU A 1 98 ? 15.834 2.989 -29.609 1.00 98.44 98 GLU A C 1
ATOM 771 O O . GLU A 1 98 ? 16.170 3.420 -30.716 1.00 98.44 98 GLU A O 1
ATOM 776 N N . LEU A 1 99 ? 14.762 3.452 -28.954 1.00 98.38 99 LEU A N 1
ATOM 777 C CA . LEU A 1 99 ? 13.898 4.510 -29.486 1.00 98.38 99 LEU A CA 1
ATOM 778 C C . LEU A 1 99 ? 14.678 5.808 -29.712 1.00 98.38 99 LEU A C 1
ATOM 780 O O . LEU A 1 99 ? 14.587 6.406 -30.783 1.00 98.38 99 LEU A O 1
ATOM 784 N N . HIS A 1 100 ? 15.500 6.205 -28.740 1.00 98.06 100 HIS A N 1
ATOM 785 C CA . HIS A 1 100 ? 16.340 7.392 -28.864 1.00 98.06 100 HIS A CA 1
ATOM 786 C C . HIS A 1 100 ? 17.355 7.259 -30.012 1.00 98.06 100 HIS A C 1
ATOM 788 O O . HIS A 1 100 ? 17.524 8.179 -30.807 1.00 98.06 100 HIS A O 1
ATOM 794 N N . ALA A 1 101 ? 18.004 6.102 -30.160 1.00 98.19 101 ALA A N 1
ATOM 795 C CA . ALA A 1 101 ? 18.946 5.858 -31.250 1.00 98.19 101 ALA A CA 1
ATOM 796 C C . ALA A 1 101 ? 18.264 5.852 -32.629 1.00 98.19 101 ALA A C 1
ATOM 798 O O . ALA A 1 101 ? 18.838 6.329 -33.610 1.00 98.19 101 ALA A O 1
ATOM 799 N N . ALA A 1 102 ? 17.042 5.323 -32.730 1.00 98.00 102 ALA A N 1
ATOM 800 C CA . ALA A 1 102 ? 16.246 5.393 -33.953 1.00 98.00 102 ALA A CA 1
ATOM 801 C C . ALA A 1 102 ? 15.886 6.842 -34.314 1.00 98.00 102 ALA A C 1
ATOM 803 O O . ALA A 1 102 ? 16.051 7.246 -35.464 1.00 98.00 102 ALA A O 1
ATOM 804 N N . GLU A 1 103 ? 15.474 7.645 -33.332 1.00 98.06 103 GLU A N 1
ATOM 805 C CA . GLU A 1 103 ? 15.161 9.058 -33.537 1.00 98.06 103 GLU A CA 1
ATOM 806 C C . GLU A 1 103 ? 16.390 9.871 -33.960 1.00 98.06 103 GLU A C 1
ATOM 808 O O . GLU A 1 103 ? 16.317 10.654 -34.907 1.00 98.06 103 GLU A O 1
ATOM 813 N N . VAL A 1 104 ? 17.540 9.647 -33.318 1.00 97.88 104 VAL A N 1
ATOM 814 C CA . VAL A 1 104 ? 18.803 10.304 -33.683 1.00 97.88 104 VAL A CA 1
ATOM 815 C C . VAL A 1 104 ? 19.204 9.975 -35.123 1.00 97.88 104 VAL A C 1
ATOM 817 O O . VAL A 1 104 ? 19.585 10.886 -35.858 1.00 97.88 104 VAL A O 1
ATOM 820 N N . ARG A 1 105 ? 19.085 8.709 -35.551 1.00 97.12 105 ARG A N 1
ATOM 821 C CA . ARG A 1 105 ? 19.364 8.306 -36.943 1.00 97.12 105 ARG A CA 1
ATOM 822 C C . ARG A 1 105 ? 18.446 9.019 -37.931 1.00 97.12 105 ARG A C 1
ATOM 824 O O . ARG A 1 105 ? 18.944 9.683 -38.833 1.00 97.12 105 ARG A O 1
ATOM 831 N N . ARG A 1 106 ? 17.134 8.991 -37.682 1.00 97.31 106 ARG A N 1
ATOM 832 C CA . ARG A 1 106 ? 16.137 9.682 -38.513 1.00 97.31 106 ARG A CA 1
ATOM 833 C C . ARG A 1 106 ? 16.415 11.185 -38.616 1.00 97.31 106 ARG A C 1
ATOM 835 O O . ARG A 1 106 ? 16.342 11.768 -39.690 1.00 97.31 106 ARG A O 1
ATOM 842 N N . ASN A 1 107 ? 16.753 11.827 -37.499 1.00 96.75 107 ASN A N 1
ATOM 843 C CA . ASN A 1 107 ? 17.061 13.258 -37.479 1.00 96.75 107 ASN A CA 1
ATOM 844 C C . ASN A 1 107 ? 18.358 13.582 -38.239 1.00 96.75 107 ASN A C 1
ATOM 846 O O . ASN A 1 107 ? 18.482 14.676 -38.786 1.00 96.75 107 ASN A O 1
ATOM 850 N N . LYS A 1 108 ? 19.330 12.661 -38.262 1.00 96.75 108 LYS A N 1
ATOM 851 C CA . LYS A 1 108 ? 20.555 12.811 -39.053 1.00 96.75 108 LYS A CA 1
ATOM 852 C C . LYS A 1 108 ? 20.256 12.721 -40.550 1.00 96.75 108 LYS A C 1
ATOM 854 O O . LYS A 1 108 ? 20.671 13.611 -41.281 1.00 96.75 108 LYS A O 1
ATOM 859 N N . GLU A 1 109 ? 19.490 11.717 -40.968 1.00 95.38 109 GLU A N 1
ATOM 860 C CA . GLU A 1 109 ? 19.054 11.537 -42.362 1.00 95.38 109 GLU A CA 1
ATOM 861 C C . GLU A 1 109 ? 18.320 12.786 -42.877 1.00 95.38 109 GLU A C 1
ATOM 863 O O . GLU A 1 109 ? 18.713 13.357 -43.887 1.00 95.38 109 GLU A O 1
ATOM 868 N N . GLN A 1 110 ? 17.359 13.316 -42.109 1.00 95.94 110 GLN A N 1
ATOM 869 C CA . GLN A 1 110 ? 16.644 14.551 -42.468 1.00 95.94 110 GLN A CA 1
ATOM 870 C C . GLN A 1 110 ? 17.560 15.775 -42.612 1.00 95.94 110 GLN A C 1
ATOM 872 O O . GLN A 1 110 ? 17.308 16.654 -43.433 1.00 95.94 110 GLN A O 1
ATOM 877 N N . ARG A 1 111 ? 18.620 15.877 -41.798 1.00 95.62 111 ARG A N 1
ATOM 878 C CA . ARG A 1 111 ? 19.592 16.977 -41.905 1.00 95.62 111 ARG A CA 1
ATOM 879 C C . ARG A 1 111 ? 20.446 16.861 -43.160 1.00 95.62 111 ARG A C 1
ATOM 881 O O . ARG A 1 111 ? 20.760 17.889 -43.748 1.00 95.62 111 ARG A O 1
ATOM 888 N N . GLU A 1 112 ? 20.829 15.645 -43.535 1.00 94.50 112 GLU A N 1
ATOM 889 C CA . GLU A 1 112 ? 21.573 15.379 -44.768 1.00 94.50 112 GLU A CA 1
ATOM 890 C C . GLU A 1 112 ? 20.695 15.677 -45.996 1.00 94.50 112 GLU A C 1
ATOM 892 O O . GLU A 1 112 ? 21.142 16.392 -46.887 1.00 94.50 112 GLU A O 1
ATOM 897 N N . GLU A 1 113 ? 19.423 15.257 -45.987 1.00 91.94 113 GLU A N 1
ATOM 898 C CA . GLU A 1 113 ? 18.441 15.557 -47.044 1.00 91.94 113 GLU A CA 1
ATOM 899 C C . GLU A 1 113 ? 18.177 17.057 -47.229 1.00 91.94 113 GLU A C 1
ATOM 901 O O . GLU A 1 113 ? 18.019 17.512 -48.354 1.00 91.94 113 GLU A O 1
ATOM 906 N N . MET A 1 114 ? 18.121 17.843 -46.147 1.00 81.50 114 MET A N 1
ATOM 907 C CA . MET A 1 114 ? 17.906 19.295 -46.251 1.00 81.50 114 MET A CA 1
ATOM 908 C C . MET A 1 114 ? 19.176 20.092 -46.581 1.00 81.50 114 MET A C 1
ATOM 910 O O . MET A 1 114 ? 19.084 21.291 -46.847 1.00 81.50 114 MET A O 1
ATOM 914 N N . SER A 1 115 ? 20.355 19.472 -46.491 1.00 83.81 115 SER A N 1
ATOM 915 C CA . SER A 1 115 ? 21.647 20.132 -46.718 1.00 83.81 115 SER A CA 1
ATOM 916 C C . SER A 1 115 ? 22.265 19.826 -48.088 1.00 83.81 115 SER A C 1
ATOM 918 O O . SER A 1 115 ? 23.277 20.452 -48.417 1.00 83.81 115 SER A O 1
ATOM 920 N N . GLY A 1 116 ? 21.719 18.866 -48.839 1.00 61.66 116 GLY A N 1
ATOM 921 C CA . GLY A 1 116 ? 22.125 18.521 -50.208 1.00 61.66 116 GLY A CA 1
ATOM 922 C C . GLY A 1 116 ? 21.198 19.127 -51.249 1.00 61.66 116 GLY A C 1
ATOM 923 O O . GLY A 1 116 ? 21.723 19.544 -52.304 1.00 61.66 116 GLY A O 1
#

Sequence (116 aa):
MASTLSAYKEKMKELSVLSLICSCFYTQPHPNTVYQYGDMEVKQLDKRASGQSFEVILKSPSDLSPESPMLSSPPKKKDASLEELQKRLEAAEERRKELHAAEVRRNKEQREEMSG

Secondary structure (DSSP, 8-state):
---HHHHHHHHHHSS-GGGGGSTTT--S--TT-----TTEEEEEEEEETTEEEEEEEEPPTTTTSS----------PPPPPHHHHHHHHHHHHHHHHHHHHHHHHHHHHHHHHHH-

Foldseek 3Di:
DPDPVNVVVVVVVVDDPVCCVPCVNPVDDDPPVPPPLVQWDKAWDDDDPVGTDIDIDRDDPPVVDVDDPPPDDDPPPPPDDPVRVVVVVVVVVVVVVVVVVVVVVVVVVVVVVVVD

InterPro domains:
  IPR000956 Stathmin family [PF00836] (39-113)
  IPR000956 Stathmin family [PIRSF002285] (3-115)
  IPR000956 Stathmin family [PR00345] (42-60)
  IPR000956 Stathmin family [PR00345] (72-100)
  IPR000956 Stathmin family [PS51663] (38-116)
  IPR000956 Stathmin family [PTHR10104] (4-112)
  IPR030514 Stathmin, conserved site [PS00563] (75-84)
  IPR036002 Stathmin superfamily [SSF101494] (39-109)

pLDDT: mean 77.66, std 17.52, range [43.06, 98.5]

Radius of gyration: 36.68 Å; chains: 1; bounding box: 60×63×93 Å

Organism: Cebus imitator (NCBI:txid2715852)